Protein AF-A0A182MHW5-F1 (afdb_monomer_lite)

Sequence (112 aa):
MYRLALVVALFALAYHFGECTKHYSESHFCDTNYCPPGKANVGCRCKFNESYGTGCKGKSPKLHKFTKKDSQFILHLHNHLRHLFACGFINSFFPAVRMVQLVRYFSRIAER

Foldseek 3Di:
DVVVVVVVVVVVVCVVPPPPPVPDPLCNQQPPVVDDPPDGRPSRVPPPPDDDDPVCVVPPDDDDDDDPVNFVVVLVVVQVVLVCLQPVVDPPHDHDPDGDRDPGRDVVVVVD

Structure (mmCIF, N/CA/C/O backbone):
data_AF-A0A182MHW5-F1
#
_entry.id   AF-A0A182MHW5-F1
#
loop_
_atom_site.group_PDB
_atom_site.id
_atom_site.type_symbol
_atom_site.label_atom_id
_atom_site.label_alt_id
_atom_site.label_comp_id
_atom_site.label_asym_id
_atom_site.label_entity_id
_atom_site.label_seq_id
_atom_site.pdbx_PDB_ins_code
_atom_site.Cartn_x
_atom_site.Cartn_y
_atom_site.Cartn_z
_atom_site.occupancy
_atom_site.B_iso_or_equiv
_atom_site.auth_seq_id
_atom_site.auth_comp_id
_atom_site.auth_asym_id
_atom_site.auth_atom_id
_atom_site.pdbx_PDB_model_num
ATOM 1 N N . MET A 1 1 ? -8.925 50.342 18.475 1.00 60.66 1 MET A N 1
ATOM 2 C CA . MET A 1 1 ? -8.118 49.723 17.394 1.00 60.66 1 MET A CA 1
ATOM 3 C C . MET A 1 1 ? -7.674 48.291 17.718 1.00 60.66 1 MET A C 1
ATOM 5 O O . MET A 1 1 ? -7.724 47.454 16.832 1.00 60.66 1 MET A O 1
ATOM 9 N N . TYR A 1 2 ? -7.349 47.959 18.976 1.00 57.69 2 TYR A N 1
ATOM 10 C CA . TYR A 1 2 ? -6.931 46.603 19.387 1.00 57.69 2 TYR A CA 1
ATOM 11 C C . TYR A 1 2 ? -8.010 45.510 19.228 1.00 57.69 2 TYR A C 1
ATOM 13 O O . TYR A 1 2 ? -7.711 44.382 18.857 1.00 57.69 2 TYR A O 1
ATOM 21 N N . ARG A 1 3 ? -9.288 45.853 19.458 1.00 61.41 3 ARG A N 1
ATOM 22 C CA . ARG A 1 3 ? -10.411 44.898 19.379 1.00 61.41 3 ARG A CA 1
ATOM 23 C C . ARG A 1 3 ? -10.681 44.382 17.961 1.00 61.41 3 ARG A C 1
ATOM 25 O O . ARG A 1 3 ? -11.027 43.222 17.807 1.00 61.41 3 ARG A O 1
ATOM 32 N N . LEU A 1 4 ? -10.483 45.217 16.939 1.00 61.88 4 LEU A N 1
ATOM 33 C CA . LEU A 1 4 ? -10.626 44.810 15.536 1.00 61.88 4 LEU A CA 1
ATOM 34 C C . LEU A 1 4 ? -9.478 43.894 15.099 1.00 61.88 4 LEU A C 1
ATOM 36 O O . LEU A 1 4 ? -9.725 42.874 14.468 1.00 61.88 4 LEU A O 1
ATOM 40 N N . ALA A 1 5 ? -8.242 44.207 15.500 1.00 68.88 5 ALA A N 1
ATOM 41 C CA . ALA A 1 5 ? -7.078 43.377 15.194 1.00 68.88 5 ALA A CA 1
ATOM 42 C C . ALA A 1 5 ? -7.189 41.966 15.802 1.00 68.88 5 ALA A C 1
ATOM 44 O O . ALA A 1 5 ? -6.840 40.983 15.155 1.00 68.88 5 ALA A O 1
ATOM 45 N N . LEU A 1 6 ? -7.738 41.861 17.017 1.00 69.00 6 LEU A N 1
ATOM 46 C CA . LEU A 1 6 ? -7.917 40.588 17.721 1.00 69.00 6 LEU A CA 1
ATOM 47 C C . LEU A 1 6 ? -8.980 39.704 17.049 1.00 69.00 6 LEU A C 1
ATOM 49 O O . LEU A 1 6 ? -8.792 38.499 16.914 1.00 69.00 6 LEU A O 1
ATOM 53 N N . VAL A 1 7 ? -10.060 40.310 16.552 1.00 72.94 7 VAL A N 1
ATOM 54 C CA . VAL A 1 7 ? -11.111 39.606 15.803 1.00 72.94 7 VAL A CA 1
ATOM 55 C C . VAL A 1 7 ? -10.574 39.092 14.465 1.00 72.94 7 VAL A C 1
ATOM 57 O O . VAL A 1 7 ? -10.757 37.921 14.145 1.00 72.94 7 VAL A O 1
ATOM 60 N N . VAL A 1 8 ? -9.842 39.922 13.717 1.00 74.75 8 VAL A N 1
ATOM 61 C CA . VAL A 1 8 ? -9.227 39.521 12.438 1.00 74.75 8 VAL A CA 1
ATOM 62 C C . VAL A 1 8 ? -8.205 38.396 12.636 1.00 74.75 8 VAL A C 1
ATOM 64 O O . VAL A 1 8 ? -8.184 37.450 11.850 1.00 74.75 8 VAL A O 1
ATOM 67 N N . ALA A 1 9 ? -7.414 38.443 13.712 1.00 73.00 9 ALA A N 1
ATOM 68 C CA . ALA A 1 9 ? -6.461 37.386 14.047 1.00 73.00 9 ALA A CA 1
ATOM 69 C C . ALA A 1 9 ? -7.150 36.052 14.385 1.00 73.00 9 ALA A C 1
ATOM 71 O O . ALA A 1 9 ? -6.685 35.003 13.946 1.00 73.00 9 ALA A O 1
ATOM 72 N N . LEU A 1 10 ? -8.276 36.079 15.109 1.00 68.88 10 LEU A N 1
ATOM 73 C CA . LEU A 1 10 ? -9.058 34.877 15.427 1.00 68.88 10 LEU A CA 1
ATOM 74 C C . LEU A 1 10 ? -9.714 34.263 14.184 1.00 68.88 10 LEU A C 1
ATOM 76 O O . LEU A 1 10 ? -9.688 33.043 14.023 1.00 68.88 10 LEU A O 1
ATOM 80 N N . PHE A 1 11 ? 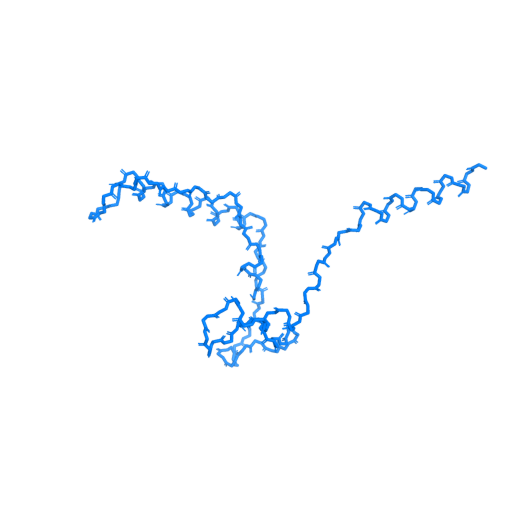-10.248 35.091 13.280 1.00 65.50 11 PHE A N 1
ATOM 81 C CA . PHE A 1 11 ? -10.772 34.611 12.000 1.00 65.50 11 PHE A CA 1
ATOM 82 C C . PHE A 1 11 ? -9.660 34.013 11.131 1.00 65.50 11 PHE A C 1
ATOM 84 O O . PHE A 1 11 ? -9.829 32.913 10.615 1.00 65.50 11 PHE A O 1
ATOM 91 N N . ALA A 1 12 ? -8.499 34.666 11.026 1.00 66.31 12 AL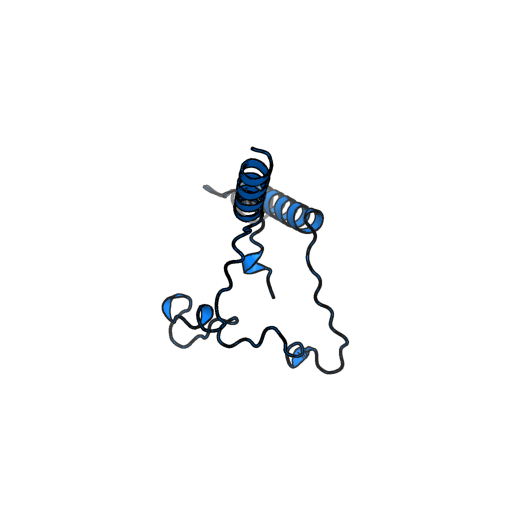A A N 1
ATOM 92 C CA . ALA A 1 12 ? -7.356 34.124 10.290 1.00 66.31 12 ALA A CA 1
ATOM 93 C C . ALA A 1 12 ? -6.876 32.784 10.878 1.00 66.31 12 ALA A C 1
ATOM 95 O O . ALA A 1 12 ? -6.620 31.843 10.128 1.00 66.31 12 ALA A O 1
ATOM 96 N N . LEU A 1 13 ? -6.831 32.653 12.209 1.00 61.47 13 LEU A N 1
ATOM 97 C CA . LEU A 1 13 ? -6.515 31.385 12.871 1.00 61.47 13 LEU A CA 1
ATOM 98 C C . LEU A 1 13 ? -7.539 30.294 12.520 1.00 61.47 13 LEU A C 1
ATOM 100 O O . LEU A 1 13 ? -7.151 29.190 12.155 1.00 61.47 13 LEU A O 1
ATOM 104 N N . ALA A 1 14 ? -8.838 30.596 12.557 1.00 61.41 14 ALA A N 1
ATOM 105 C CA . ALA A 1 14 ? -9.879 29.632 12.198 1.00 61.41 14 ALA A CA 1
ATOM 106 C C . ALA A 1 14 ? -9.802 29.187 10.723 1.00 61.41 14 ALA A C 1
ATOM 108 O O . ALA A 1 14 ? -10.032 28.016 10.429 1.00 61.41 14 ALA A O 1
ATOM 109 N N . TYR A 1 15 ? -9.421 30.084 9.806 1.00 59.88 15 TYR A N 1
ATOM 110 C CA . TYR A 1 15 ? -9.194 29.743 8.395 1.00 59.88 15 TYR A CA 1
ATOM 111 C C . TYR A 1 15 ? -7.923 28.905 8.176 1.00 59.88 15 TYR A C 1
ATOM 113 O O . TYR A 1 15 ? -7.913 28.042 7.301 1.00 59.88 15 TYR A O 1
ATOM 121 N N . HIS A 1 16 ? -6.864 29.117 8.964 1.00 52.78 16 HIS A N 1
ATOM 122 C CA . HIS A 1 16 ? -5.618 28.348 8.851 1.00 52.78 16 HIS A CA 1
ATOM 123 C C . HIS A 1 16 ? -5.674 26.976 9.541 1.00 52.78 16 HIS A C 1
ATOM 125 O O . HIS A 1 16 ? -5.021 26.043 9.076 1.00 52.78 16 HIS A O 1
ATOM 131 N N . PHE A 1 17 ? -6.458 26.839 10.615 1.00 54.72 17 PHE A N 1
ATOM 132 C CA . PHE A 1 17 ? -6.648 25.582 11.354 1.00 54.72 17 PHE A CA 1
ATOM 133 C C . PHE A 1 17 ? -7.934 24.833 10.981 1.00 54.72 17 PHE A C 1
ATOM 135 O O . PHE A 1 17 ? -8.218 23.778 11.548 1.00 54.72 17 PHE A O 1
ATOM 142 N N . GLY A 1 18 ? -8.690 25.333 10.000 1.00 45.38 18 GLY A N 1
ATOM 143 C CA . GLY A 1 18 ? -9.774 24.614 9.338 1.00 45.38 18 GLY A CA 1
ATOM 144 C C . GLY A 1 18 ? -9.230 23.494 8.455 1.00 45.38 18 GLY A C 1
ATOM 145 O O . GLY A 1 18 ? -9.419 23.499 7.241 1.00 45.38 18 GLY A O 1
ATOM 146 N N . GLU A 1 19 ? -8.520 22.537 9.051 1.00 45.19 19 GLU A N 1
ATOM 147 C CA . GLU A 1 19 ? -8.213 21.273 8.407 1.00 45.19 19 GLU A CA 1
ATOM 148 C C . GLU A 1 19 ? -9.563 20.627 8.077 1.00 45.19 19 GLU A C 1
ATOM 150 O O . GLU A 1 19 ? -10.286 20.165 8.958 1.00 45.19 19 GLU A O 1
ATOM 155 N N . CYS A 1 20 ? -9.964 20.695 6.804 1.00 41.72 20 CYS A N 1
ATOM 156 C CA . CYS A 1 20 ? -11.162 20.038 6.310 1.00 41.72 20 CYS A CA 1
ATOM 157 C C . CYS A 1 20 ? -10.978 18.527 6.472 1.00 41.72 20 CYS A C 1
ATOM 159 O O . CYS A 1 20 ? -10.568 17.834 5.534 1.00 41.72 20 CYS A O 1
ATOM 161 N N . THR A 1 21 ? -11.294 17.991 7.649 1.00 44.97 21 THR A N 1
ATOM 162 C CA . THR A 1 21 ? -11.591 16.576 7.795 1.00 44.97 21 THR A CA 1
ATOM 163 C C . THR A 1 21 ? -12.816 16.328 6.927 1.00 44.97 21 THR A C 1
ATOM 165 O O . THR A 1 21 ? -13.948 16.670 7.264 1.00 44.97 21 THR A O 1
ATOM 168 N N . LYS A 1 22 ? -12.591 15.802 5.721 1.00 48.34 22 LYS A N 1
ATOM 169 C CA . LYS A 1 22 ? -13.681 15.297 4.892 1.00 48.34 22 LYS A CA 1
ATOM 170 C C . LYS A 1 22 ? -14.281 14.111 5.643 1.00 48.34 22 LYS A C 1
ATOM 172 O O . LYS A 1 22 ? -13.820 12.984 5.490 1.00 48.34 22 LYS A O 1
ATOM 177 N N . HIS A 1 23 ? -15.263 14.383 6.495 1.00 50.94 23 HIS A N 1
ATOM 178 C CA . HIS A 1 23 ? -16.097 13.373 7.123 1.00 50.94 23 HIS A CA 1
ATOM 179 C C . HIS A 1 23 ? -16.989 12.784 6.032 1.00 50.94 23 HIS A C 1
ATOM 181 O O . HIS A 1 23 ? -18.051 13.312 5.715 1.00 50.94 23 HIS A O 1
ATOM 187 N N . TYR A 1 24 ? -16.514 11.716 5.400 1.00 57.84 24 TYR A N 1
ATOM 188 C CA . TYR A 1 24 ? -17.354 10.907 4.530 1.00 57.84 24 TYR A CA 1
ATOM 189 C C . TYR A 1 24 ? -18.320 10.121 5.418 1.00 57.84 24 TYR A C 1
ATOM 191 O O . TYR A 1 24 ? -17.898 9.476 6.377 1.00 57.84 24 TYR A O 1
ATOM 199 N N . SER A 1 25 ? -19.617 10.194 5.126 1.00 65.75 25 SER A N 1
ATOM 200 C CA . SER A 1 25 ? -20.610 9.372 5.816 1.00 65.75 25 SER A CA 1
ATOM 201 C C . SER A 1 25 ? -20.375 7.888 5.508 1.00 65.75 25 SER A C 1
ATOM 203 O O . SER A 1 25 ? -19.909 7.538 4.424 1.00 65.75 25 SER A O 1
ATOM 205 N N . GLU A 1 26 ? -20.766 6.990 6.417 1.00 67.06 26 GLU A N 1
ATOM 206 C CA . GLU A 1 26 ? -20.745 5.529 6.192 1.00 67.06 26 GLU A CA 1
ATOM 207 C C . GLU A 1 26 ? -21.500 5.104 4.916 1.00 67.06 26 GLU A C 1
ATOM 209 O O . GLU A 1 26 ? -21.233 4.050 4.337 1.00 67.06 26 GLU A O 1
ATOM 214 N N . SER A 1 27 ? -22.441 5.938 4.461 1.00 76.94 27 SER A N 1
ATOM 215 C CA . SER A 1 27 ? -23.198 5.756 3.224 1.00 76.94 27 SER A CA 1
ATOM 216 C C . SER A 1 27 ? -22.434 6.144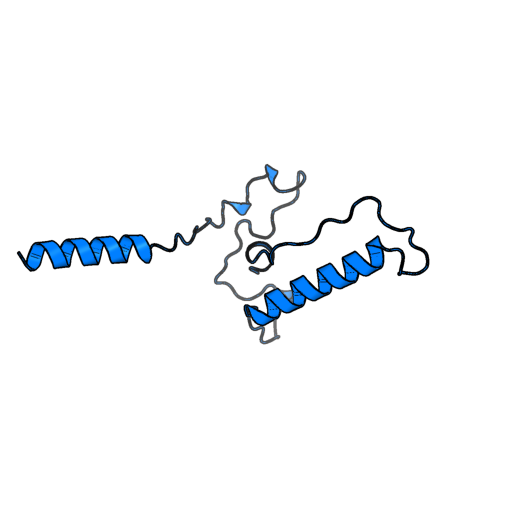 1.957 1.00 76.94 27 SER A C 1
ATOM 218 O O . SER A 1 27 ? -22.787 5.656 0.889 1.00 76.94 27 SER A O 1
ATOM 220 N N . HIS A 1 28 ? -21.376 6.957 2.044 1.00 81.06 28 HIS A N 1
ATOM 221 C CA . HIS A 1 28 ? -20.581 7.362 0.879 1.00 81.06 28 HIS A CA 1
ATOM 222 C C . HIS A 1 28 ? -19.947 6.152 0.183 1.00 81.06 28 HIS A C 1
ATOM 224 O O . HIS A 1 28 ? -19.893 6.076 -1.039 1.00 81.06 28 HIS A O 1
ATOM 230 N N . PHE A 1 29 ? -19.498 5.164 0.956 1.00 81.50 29 PHE A N 1
ATOM 231 C CA . PHE A 1 29 ? -18.943 3.930 0.404 1.00 81.50 29 PHE A CA 1
ATOM 232 C C . PHE A 1 29 ? -20.012 3.003 -0.190 1.00 81.50 29 PHE A C 1
ATOM 234 O O . PHE A 1 29 ? -19.661 2.056 -0.881 1.00 81.50 29 PHE A O 1
ATOM 241 N N . CYS A 1 30 ? -21.302 3.247 0.049 1.00 84.44 30 CYS A N 1
ATOM 242 C CA . CYS A 1 30 ? -22.382 2.407 -0.468 1.00 84.44 30 CYS A CA 1
ATOM 243 C C . CYS A 1 30 ? -22.754 2.689 -1.927 1.00 84.44 30 CYS A C 1
ATOM 245 O O . CYS A 1 30 ? -23.632 2.007 -2.453 1.00 84.44 30 CYS A O 1
ATOM 247 N N . ASP A 1 31 ? -22.118 3.669 -2.574 1.00 83.31 31 ASP A N 1
ATOM 248 C CA . ASP A 1 31 ? -22.312 3.911 -4.001 1.00 83.31 31 ASP A CA 1
ATOM 249 C C . ASP A 1 31 ? -21.902 2.669 -4.810 1.00 83.31 31 ASP A C 1
ATOM 251 O O . ASP A 1 31 ? -20.786 2.145 -4.699 1.00 83.31 31 ASP A O 1
ATOM 255 N N . THR A 1 32 ? -22.836 2.190 -5.628 1.00 71.81 32 THR A N 1
ATOM 256 C CA . THR A 1 32 ? -22.708 0.976 -6.435 1.00 71.81 32 THR A CA 1
ATOM 257 C C . THR A 1 32 ? -21.700 1.105 -7.571 1.00 71.81 32 THR A C 1
ATOM 259 O O . THR A 1 32 ? -21.327 0.093 -8.151 1.00 71.81 32 THR A O 1
ATOM 262 N N . ASN A 1 33 ? -21.231 2.313 -7.889 1.00 83.25 33 ASN A N 1
ATOM 263 C CA . ASN A 1 33 ? -20.273 2.541 -8.972 1.00 83.25 33 ASN A CA 1
ATOM 264 C C . ASN A 1 33 ? -18.813 2.268 -8.566 1.00 83.25 33 ASN A C 1
ATOM 266 O O . ASN A 1 33 ? -17.944 2.171 -9.432 1.00 83.25 33 ASN A O 1
ATOM 270 N N . TYR A 1 34 ? -18.513 2.126 -7.269 1.00 82.44 34 TYR A N 1
ATOM 271 C CA . TYR A 1 34 ? -17.152 1.821 -6.802 1.00 82.44 34 TYR A CA 1
ATOM 272 C C . TYR A 1 34 ? -16.771 0.342 -6.925 1.00 82.44 34 TYR A C 1
ATOM 274 O O . TYR A 1 34 ? -15.587 0.008 -6.856 1.00 82.44 34 TYR A O 1
ATOM 282 N N . CYS A 1 35 ? -17.748 -0.558 -7.029 1.00 86.38 35 CYS A N 1
ATOM 283 C CA . CYS A 1 35 ? -17.536 -2.003 -7.027 1.00 86.38 35 CYS A CA 1
ATOM 284 C C . CYS A 1 35 ? -18.313 -2.661 -8.175 1.00 86.38 35 CYS A C 1
ATOM 286 O O . CYS A 1 35 ? -19.348 -2.142 -8.583 1.00 86.38 35 CYS A O 1
ATOM 288 N N . PRO A 1 36 ? -17.856 -3.815 -8.697 1.00 88.06 36 PRO A N 1
ATOM 289 C CA . PRO A 1 36 ? -18.650 -4.591 -9.643 1.00 88.06 36 PRO A CA 1
ATOM 290 C C . PRO A 1 36 ? -20.054 -4.904 -9.093 1.00 88.06 36 PRO A C 1
ATOM 292 O O . PRO A 1 36 ? -20.199 -5.049 -7.871 1.00 88.06 36 PRO A O 1
ATOM 295 N N . PRO A 1 37 ? -21.068 -5.081 -9.963 1.00 84.19 37 PRO A N 1
ATOM 296 C CA . PRO A 1 37 ? -22.428 -5.395 -9.535 1.00 84.19 37 PRO A CA 1
ATOM 297 C C . PRO A 1 37 ? -22.478 -6.575 -8.555 1.00 84.19 37 PRO A C 1
ATOM 299 O O . PRO A 1 37 ? -21.791 -7.581 -8.733 1.00 84.19 37 PRO A O 1
ATOM 302 N N . GLY A 1 38 ? -23.286 -6.442 -7.500 1.00 82.56 38 GLY A N 1
ATOM 303 C CA . GLY A 1 38 ? -23.450 -7.470 -6.467 1.00 82.56 38 GLY A CA 1
ATOM 304 C C . GLY A 1 38 ? -22.357 -7.507 -5.390 1.00 82.56 38 GLY A C 1
ATOM 305 O O . GLY A 1 38 ? -22.447 -8.330 -4.480 1.00 82.56 38 GLY A O 1
ATOM 306 N N . LYS A 1 39 ? -21.346 -6.625 -5.436 1.00 85.50 39 LYS A N 1
ATOM 307 C CA . LYS A 1 39 ? -20.330 -6.507 -4.376 1.00 85.50 39 LYS A CA 1
ATOM 308 C C . LYS A 1 39 ? -20.499 -5.218 -3.576 1.00 85.50 39 LYS A C 1
ATOM 310 O O . LYS A 1 39 ? -20.526 -4.130 -4.139 1.00 85.50 39 LYS A O 1
ATOM 315 N N . ALA A 1 40 ? -20.557 -5.345 -2.252 1.00 84.75 40 ALA A N 1
ATOM 316 C CA . ALA A 1 40 ? -20.572 -4.200 -1.350 1.00 84.75 40 ALA A CA 1
ATOM 317 C C . ALA A 1 40 ? -19.151 -3.668 -1.125 1.00 84.75 40 ALA A C 1
ATOM 319 O O . ALA A 1 40 ? -18.221 -4.444 -0.881 1.00 84.75 40 ALA A O 1
ATOM 320 N N . ASN A 1 41 ? -18.986 -2.342 -1.149 1.00 86.31 41 ASN A N 1
ATOM 321 C CA . ASN A 1 41 ? -17.756 -1.736 -0.662 1.00 86.31 41 ASN A CA 1
ATOM 322 C C . ASN A 1 41 ? -17.616 -2.051 0.824 1.00 86.31 41 ASN A C 1
ATOM 324 O O . ASN A 1 41 ? -18.554 -1.925 1.607 1.00 86.31 41 ASN A O 1
ATOM 328 N N . VAL A 1 42 ? -16.416 -2.415 1.226 1.00 83.69 42 VAL A N 1
ATOM 329 C CA . VAL A 1 42 ? -16.158 -2.876 2.578 1.00 83.69 42 VAL A CA 1
ATOM 330 C C . VAL A 1 42 ? -16.293 -1.762 3.635 1.00 83.69 42 VAL A C 1
ATOM 332 O O . VAL A 1 42 ? -16.428 -2.060 4.820 1.00 83.69 42 VAL A O 1
ATOM 335 N N . GLY A 1 43 ? -16.252 -0.484 3.236 1.00 81.06 43 GLY A N 1
ATOM 336 C CA . GLY A 1 43 ? -16.558 0.667 4.094 1.00 81.06 43 GLY A CA 1
ATOM 337 C C . GLY A 1 43 ? -18.043 1.050 4.145 1.00 81.06 43 GLY A C 1
ATOM 338 O O . GLY A 1 43 ? -18.411 1.903 4.948 1.00 81.06 43 GLY A O 1
ATOM 339 N N . CYS A 1 44 ? -18.904 0.454 3.310 1.00 85.06 44 CYS A N 1
ATOM 340 C CA . CYS A 1 44 ? -20.340 0.746 3.299 1.00 85.06 44 CYS A CA 1
ATOM 341 C C . CYS A 1 44 ? -20.997 0.247 4.590 1.00 85.06 44 CYS A C 1
ATOM 343 O O . CYS A 1 44 ? -20.898 -0.939 4.906 1.00 85.06 44 CYS A O 1
ATOM 345 N N . ARG A 1 45 ? -21.687 1.140 5.319 1.00 81.19 45 ARG A N 1
ATOM 346 C CA . ARG A 1 45 ? -22.353 0.832 6.610 1.00 81.19 45 ARG A CA 1
ATOM 347 C C . ARG A 1 45 ? -21.415 0.204 7.650 1.00 81.19 45 ARG A C 1
ATOM 349 O O . ARG A 1 45 ? -21.859 -0.527 8.536 1.00 81.19 45 ARG A O 1
ATOM 356 N N . CYS A 1 46 ? -20.113 0.437 7.516 1.00 75.88 46 CYS A N 1
ATOM 357 C CA . CYS A 1 46 ? -19.142 -0.044 8.479 1.00 75.88 46 CYS A CA 1
ATOM 358 C C . CYS A 1 46 ? -19.244 0.833 9.723 1.00 75.88 46 CYS A C 1
ATOM 360 O O . CYS A 1 46 ? -18.943 2.020 9.649 1.00 75.88 46 CYS A O 1
ATOM 362 N N . LYS A 1 47 ? -19.639 0.259 10.862 1.00 71.88 47 LYS A N 1
ATOM 363 C CA . LYS A 1 47 ? -19.690 1.006 12.117 1.00 71.88 47 LYS A CA 1
ATOM 364 C C . LYS A 1 47 ? -18.273 1.186 12.642 1.00 71.88 47 LYS A C 1
ATOM 366 O O . LYS A 1 47 ? -17.723 0.304 13.300 1.00 71.88 47 LYS A O 1
ATOM 371 N N . PHE A 1 48 ? -17.672 2.334 12.344 1.00 64.38 48 PHE A N 1
ATOM 372 C CA . PHE A 1 48 ? -16.266 2.632 12.653 1.00 64.38 48 PHE A CA 1
ATOM 373 C C . PHE A 1 48 ? -15.928 2.630 14.158 1.00 64.38 48 PHE A C 1
ATOM 375 O O . PHE A 1 48 ? -14.756 2.646 14.523 1.00 64.38 48 PHE A O 1
ATOM 382 N N . ASN A 1 49 ? -16.947 2.573 15.021 1.00 63.84 49 ASN A N 1
ATOM 383 C CA . ASN A 1 49 ? -16.822 2.568 16.478 1.00 63.84 49 ASN A CA 1
ATOM 384 C C . ASN A 1 49 ? -17.083 1.185 17.118 1.00 63.84 49 ASN A C 1
ATOM 386 O O . ASN A 1 49 ? -17.101 1.086 18.344 1.00 63.84 49 ASN A O 1
ATOM 390 N N . GLU A 1 50 ? -17.337 0.131 16.334 1.00 66.81 50 GLU A N 1
ATOM 391 C CA . GLU A 1 50 ? -17.625 -1.214 16.858 1.00 66.81 50 GLU A CA 1
ATOM 392 C C . GLU A 1 50 ? -16.371 -2.071 17.088 1.00 66.81 50 GLU A C 1
ATOM 394 O O . GLU A 1 50 ? -15.266 -1.757 16.642 1.00 66.81 50 GLU A O 1
ATOM 399 N N . SER A 1 51 ? -16.550 -3.186 17.809 1.00 63.03 51 SER A N 1
ATOM 400 C CA . SER A 1 51 ? -15.508 -4.197 17.986 1.00 63.03 51 SER A CA 1
ATOM 401 C C . SER A 1 51 ? -15.013 -4.698 16.631 1.00 63.03 51 SER A C 1
ATOM 403 O O . SER A 1 51 ? -15.818 -4.963 15.738 1.00 63.03 51 SER A O 1
ATOM 405 N N . TYR A 1 52 ? -13.702 -4.906 16.517 1.00 74.12 52 TYR A N 1
ATOM 406 C CA . TYR A 1 52 ? -13.076 -5.553 15.366 1.00 74.12 52 TYR A CA 1
ATOM 407 C C . TYR A 1 52 ? -13.851 -6.806 14.944 1.00 74.12 52 TYR A C 1
ATOM 409 O O . TYR A 1 52 ? -14.400 -7.517 15.789 1.00 74.12 52 TYR A O 1
ATOM 417 N N . GLY A 1 53 ? -13.884 -7.061 13.632 1.00 77.44 53 GLY A N 1
ATOM 418 C CA . GLY A 1 53 ? -14.710 -8.108 13.033 1.00 77.44 53 GLY A CA 1
ATOM 419 C C . GLY A 1 53 ? -14.537 -9.486 13.680 1.00 77.44 53 GLY A C 1
ATOM 420 O O . GLY A 1 53 ? -13.574 -9.755 14.395 1.00 77.44 53 GLY A O 1
ATOM 421 N N . THR A 1 54 ? -15.459 -10.402 13.392 1.00 82.06 54 THR A N 1
ATOM 422 C CA . THR A 1 54 ? -15.563 -11.722 14.048 1.00 82.06 54 THR A CA 1
ATOM 423 C C . THR A 1 54 ? -14.254 -12.524 14.099 1.00 82.06 54 THR A C 1
ATOM 425 O O . THR A 1 54 ? -14.029 -13.249 15.066 1.00 82.06 54 THR A O 1
ATOM 428 N N . GLY A 1 55 ? -13.350 -12.353 13.126 1.00 83.06 55 GLY A N 1
ATOM 429 C CA . GLY A 1 55 ? -12.015 -12.975 13.118 1.00 83.06 55 GLY A CA 1
ATOM 430 C C . GLY A 1 55 ? -11.070 -12.536 14.252 1.00 83.06 55 GLY A C 1
ATOM 431 O O . GLY A 1 55 ? -10.067 -13.207 14.525 1.00 83.06 55 GLY A O 1
ATOM 432 N N . CYS A 1 56 ? -11.391 -11.437 14.933 1.00 85.00 56 CYS A N 1
ATOM 433 C CA . CYS A 1 56 ? -10.678 -10.914 16.095 1.00 85.00 56 CYS A CA 1
ATOM 434 C C . CYS A 1 56 ? -11.324 -11.320 17.431 1.00 85.00 56 CYS A C 1
ATOM 436 O O . CYS A 1 56 ? -10.821 -10.927 18.481 1.00 85.00 56 CYS A O 1
ATOM 438 N N . LYS A 1 57 ? -12.409 -12.108 17.430 1.00 86.19 57 LYS A N 1
ATOM 439 C CA . LYS A 1 57 ? -13.073 -12.556 18.665 1.00 86.19 57 LYS A CA 1
ATOM 440 C C . LYS A 1 57 ? -12.101 -13.340 19.555 1.00 86.19 57 LYS A C 1
ATOM 442 O O . LYS A 1 57 ? -11.404 -14.233 19.083 1.00 86.19 57 LYS A O 1
ATOM 447 N N . GLY A 1 58 ? -12.054 -12.994 20.843 1.00 86.88 58 GLY A N 1
ATOM 448 C CA . GLY A 1 58 ? -11.141 -13.613 21.816 1.00 86.88 58 GLY A CA 1
ATOM 449 C C . GLY A 1 58 ? -9.668 -13.233 21.632 1.00 86.88 58 GLY A C 1
ATOM 450 O O . GLY A 1 58 ? -8.819 -13.688 22.390 1.00 86.88 58 GLY A O 1
ATOM 451 N N . LYS A 1 59 ? -9.359 -12.389 20.644 1.00 82.06 59 LYS A N 1
ATOM 452 C CA . LYS A 1 59 ? -8.063 -11.733 20.496 1.00 82.06 59 LYS A CA 1
ATOM 453 C C . LYS A 1 59 ? -8.225 -10.322 21.066 1.00 82.06 59 LYS A C 1
ATOM 455 O O . LYS A 1 59 ? -9.335 -9.799 21.078 1.00 82.06 59 LYS A O 1
ATOM 460 N N . SER A 1 60 ? -7.147 -9.709 21.545 1.00 86.00 60 SER A N 1
ATOM 461 C CA . SER A 1 60 ? -7.143 -8.323 22.043 1.00 86.00 60 SER A CA 1
ATOM 462 C C . SER A 1 60 ? -6.584 -7.384 20.966 1.00 86.00 60 SER A C 1
ATOM 464 O O . SER A 1 60 ? -5.442 -6.933 21.089 1.00 86.00 60 SER A O 1
ATOM 466 N N . PRO A 1 61 ? -7.316 -7.148 19.858 1.00 85.38 61 PRO A N 1
ATOM 467 C CA . PRO A 1 61 ? -6.830 -6.360 18.734 1.00 85.38 61 PRO A CA 1
ATOM 468 C C . PRO A 1 61 ? -6.589 -4.905 19.134 1.00 85.38 61 PRO A C 1
ATOM 470 O O . PRO A 1 61 ? -7.306 -4.324 19.952 1.00 85.38 61 PRO A O 1
ATOM 473 N N . LYS A 1 62 ? -5.581 -4.305 18.505 1.00 83.56 62 LYS A N 1
ATOM 474 C CA . LYS A 1 62 ? -5.271 -2.883 18.619 1.00 83.56 62 LYS A CA 1
ATOM 475 C C . LYS A 1 62 ? -5.086 -2.310 17.225 1.00 83.56 62 LYS A C 1
ATOM 477 O O . LYS A 1 62 ? -4.377 -2.896 16.410 1.00 83.56 62 LYS A O 1
ATOM 482 N N . LEU A 1 63 ? -5.686 -1.152 16.985 1.00 79.62 63 LEU A N 1
ATOM 483 C CA . LEU A 1 63 ? -5.510 -0.414 15.749 1.00 79.62 63 LEU A CA 1
ATOM 484 C C . LEU A 1 63 ? -4.101 0.166 15.750 1.00 79.62 63 LEU A C 1
ATOM 486 O O . LEU A 1 63 ? -3.769 1.028 16.568 1.00 79.62 63 LEU A O 1
ATOM 490 N N . HIS A 1 64 ? -3.269 -0.315 14.836 1.00 83.12 64 HIS A N 1
ATOM 491 C CA . HIS A 1 64 ? -1.943 0.237 14.634 1.00 83.12 64 HIS A CA 1
ATOM 492 C C . HIS A 1 64 ? -2.014 1.348 13.589 1.00 83.12 64 HIS A C 1
ATOM 494 O O . HIS A 1 64 ? -2.184 1.090 12.400 1.00 83.12 64 HIS A O 1
ATOM 500 N N . LYS A 1 65 ? -1.889 2.598 14.036 1.00 85.00 65 LYS A N 1
ATOM 501 C CA . LYS A 1 65 ? -1.790 3.743 13.131 1.00 85.00 65 LYS A CA 1
ATOM 502 C C . LYS A 1 65 ? -0.358 3.858 12.628 1.00 85.00 65 LYS A C 1
ATOM 504 O O . LYS A 1 65 ? 0.548 4.093 13.425 1.00 85.00 65 LYS A O 1
ATOM 509 N N . PHE A 1 66 ? -0.174 3.745 11.316 1.00 86.88 66 PHE A N 1
ATOM 510 C CA . PHE A 1 66 ? 1.129 3.973 10.703 1.00 86.88 66 PHE A CA 1
ATOM 511 C C . PHE A 1 66 ? 1.613 5.395 10.961 1.00 86.88 66 PHE A C 1
ATOM 513 O O . PHE A 1 66 ? 0.899 6.378 10.740 1.00 86.88 66 PHE A O 1
ATOM 520 N N . THR A 1 67 ? 2.864 5.509 11.387 1.00 91.62 67 THR A N 1
ATOM 521 C CA . THR A 1 67 ? 3.539 6.797 11.475 1.00 91.62 67 THR A CA 1
ATOM 522 C C . THR A 1 67 ? 3.921 7.294 10.077 1.00 91.62 67 THR A C 1
ATOM 524 O O . THR A 1 67 ? 3.912 6.561 9.080 1.00 91.62 67 THR A O 1
ATOM 527 N N . LYS A 1 68 ? 4.329 8.567 9.988 1.00 91.12 68 LYS A N 1
ATOM 528 C CA . LYS A 1 68 ? 4.907 9.122 8.754 1.00 91.12 68 LYS A CA 1
ATOM 529 C C . LYS A 1 68 ? 6.139 8.329 8.301 1.00 91.12 68 LYS A C 1
ATOM 531 O O . LYS A 1 68 ? 6.310 8.130 7.101 1.00 91.12 68 LYS A O 1
ATOM 536 N N . LYS A 1 69 ? 6.966 7.867 9.248 1.00 94.31 69 LYS A N 1
ATOM 537 C CA . LYS A 1 69 ? 8.163 7.067 8.956 1.00 94.31 69 LYS A CA 1
ATOM 538 C C . LYS A 1 69 ? 7.784 5.714 8.359 1.00 94.31 69 LYS A C 1
ATOM 540 O O . LYS A 1 69 ? 8.333 5.358 7.323 1.00 94.31 69 LYS A O 1
ATOM 545 N N . ASP A 1 70 ? 6.793 5.030 8.931 1.00 93.38 70 ASP A N 1
ATOM 546 C CA . ASP A 1 70 ? 6.310 3.743 8.404 1.00 93.38 70 ASP A CA 1
ATOM 547 C C . ASP A 1 70 ? 5.769 3.905 6.982 1.00 93.38 70 ASP A C 1
ATOM 549 O O . ASP A 1 70 ? 6.135 3.166 6.072 1.00 93.38 70 ASP A O 1
ATOM 553 N N . SER A 1 71 ? 4.966 4.947 6.761 1.00 93.25 71 SER A N 1
ATOM 554 C CA . SER A 1 71 ? 4.397 5.258 5.446 1.00 93.25 71 SER A CA 1
ATOM 555 C C . SER A 1 71 ? 5.482 5.535 4.394 1.00 93.25 71 SER A C 1
ATOM 557 O O . SER A 1 71 ? 5.380 5.076 3.255 1.00 93.25 71 SER A O 1
ATOM 559 N N . GLN A 1 72 ? 6.534 6.275 4.764 1.00 94.81 72 GLN A N 1
ATOM 560 C CA . GLN A 1 72 ? 7.681 6.549 3.891 1.00 94.81 72 GLN A CA 1
ATOM 561 C C . GLN A 1 72 ? 8.501 5.291 3.612 1.00 94.81 72 GLN A C 1
ATOM 563 O O . GLN A 1 72 ? 8.890 5.065 2.467 1.00 94.81 72 GLN A O 1
ATOM 568 N N . PHE A 1 73 ? 8.729 4.465 4.633 1.00 95.69 73 PHE A N 1
ATOM 569 C CA . PHE A 1 73 ? 9.436 3.200 4.491 1.00 95.69 73 PHE A CA 1
ATOM 570 C C . PHE A 1 73 ? 8.702 2.261 3.529 1.00 95.69 73 PHE A C 1
ATOM 572 O O . PHE A 1 73 ? 9.302 1.767 2.575 1.00 95.69 73 PHE A O 1
ATOM 579 N N . ILE A 1 74 ? 7.389 2.090 3.712 1.00 94.56 74 ILE A N 1
ATOM 580 C CA . ILE A 1 74 ? 6.550 1.273 2.828 1.00 94.56 74 ILE A CA 1
ATOM 581 C C . ILE A 1 74 ? 6.617 1.801 1.391 1.00 94.56 74 ILE A C 1
ATOM 583 O O . ILE A 1 74 ? 6.808 1.016 0.461 1.00 94.56 74 ILE A O 1
ATOM 587 N N . LEU A 1 75 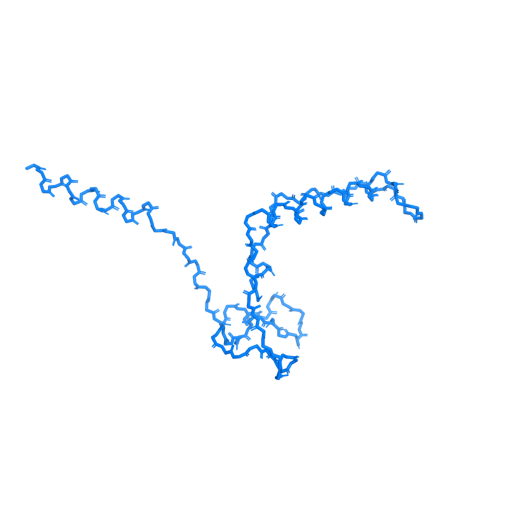? 6.492 3.118 1.197 1.00 95.75 75 LEU A N 1
ATOM 588 C CA . LEU A 1 75 ? 6.561 3.739 -0.127 1.00 95.75 75 LEU A CA 1
ATOM 589 C C . LEU A 1 75 ? 7.916 3.501 -0.807 1.00 95.75 75 LEU A C 1
ATOM 591 O O . LEU A 1 75 ? 7.965 3.145 -1.986 1.00 95.75 75 LEU A O 1
ATOM 595 N N . HIS A 1 76 ? 9.007 3.685 -0.064 1.00 96.94 76 HIS A N 1
ATOM 596 C CA . HIS A 1 76 ? 10.363 3.464 -0.553 1.00 96.94 76 HIS A CA 1
ATOM 597 C C . HIS A 1 76 ? 10.576 2.001 -0.947 1.00 96.94 76 HIS A C 1
ATOM 599 O O . HIS A 1 76 ? 11.020 1.729 -2.061 1.00 96.94 76 HIS A O 1
ATOM 605 N N . LEU A 1 77 ? 10.192 1.065 -0.075 1.00 97.62 77 LEU A N 1
ATOM 606 C CA . LEU A 1 77 ? 10.310 -0.367 -0.335 1.00 97.62 77 LEU A CA 1
ATOM 607 C C . LEU A 1 77 ? 9.547 -0.773 -1.602 1.00 97.62 77 LEU A C 1
ATOM 609 O O . LEU A 1 77 ? 10.104 -1.446 -2.465 1.00 97.62 77 LEU A O 1
ATOM 613 N N . HIS A 1 78 ? 8.304 -0.310 -1.764 1.00 97.06 78 HIS A N 1
ATOM 614 C CA . HIS A 1 78 ? 7.521 -0.608 -2.965 1.00 97.06 78 HIS A CA 1
ATOM 615 C C . HIS A 1 78 ? 8.178 -0.060 -4.231 1.00 97.06 78 HIS A C 1
ATOM 617 O O . HIS A 1 78 ? 8.258 -0.767 -5.231 1.00 97.06 78 HIS A O 1
ATOM 623 N N . ASN A 1 79 ? 8.661 1.183 -4.207 1.00 97.81 79 ASN A N 1
ATOM 624 C CA . ASN A 1 79 ? 9.326 1.772 -5.367 1.00 97.81 79 ASN A CA 1
ATOM 625 C C . ASN A 1 79 ? 10.645 1.071 -5.701 1.00 97.81 79 ASN A C 1
ATOM 627 O O . ASN A 1 79 ? 10.927 0.866 -6.878 1.00 97.81 79 ASN A O 1
ATOM 631 N N . HIS A 1 80 ? 11.408 0.649 -4.693 1.00 97.38 80 HIS A N 1
ATOM 632 C CA . HIS A 1 80 ? 12.622 -0.133 -4.892 1.00 97.38 80 HIS A CA 1
ATOM 633 C C . HIS A 1 80 ? 12.318 -1.474 -5.577 1.00 97.38 80 HIS A C 1
ATOM 635 O O . HIS A 1 80 ? 12.896 -1.778 -6.617 1.00 97.38 80 HIS A O 1
ATOM 641 N N . LEU A 1 81 ? 11.342 -2.234 -5.071 1.00 96.94 81 LEU A N 1
ATOM 642 C CA . LEU A 1 81 ? 10.947 -3.514 -5.670 1.00 96.94 81 LEU A CA 1
ATOM 643 C C . LEU A 1 81 ? 10.381 -3.342 -7.088 1.00 96.94 81 LEU A C 1
ATOM 645 O O . LEU A 1 81 ? 10.714 -4.108 -7.992 1.00 96.94 81 LEU A O 1
ATOM 649 N N . ARG A 1 82 ? 9.564 -2.305 -7.312 1.00 96.81 82 ARG A N 1
ATOM 650 C CA . ARG A 1 82 ? 9.048 -1.955 -8.646 1.00 96.81 82 ARG A CA 1
ATOM 651 C C . ARG A 1 82 ? 10.169 -1.598 -9.613 1.00 96.81 82 ARG A C 1
ATOM 653 O O . ARG A 1 82 ? 10.075 -1.963 -10.778 1.00 96.81 82 ARG A O 1
ATOM 660 N N . HIS A 1 83 ? 11.205 -0.905 -9.146 1.00 96.94 83 HIS A N 1
ATOM 661 C CA . HIS A 1 83 ? 12.381 -0.579 -9.945 1.00 96.94 83 HIS A CA 1
ATOM 662 C C . HIS A 1 83 ? 13.165 -1.840 -10.330 1.00 96.94 83 HIS A C 1
ATOM 664 O O . HIS A 1 83 ? 13.444 -2.028 -11.511 1.00 96.94 83 HIS A O 1
ATOM 670 N N . LEU A 1 84 ? 13.429 -2.743 -9.376 1.00 96.56 84 LEU A N 1
ATOM 671 C CA . LEU A 1 84 ? 14.088 -4.024 -9.664 1.00 96.56 84 LEU A CA 1
ATOM 672 C C . LEU A 1 84 ? 13.321 -4.837 -10.715 1.00 96.56 84 LEU A C 1
ATOM 674 O O . LEU A 1 84 ? 13.913 -5.334 -11.672 1.00 96.56 84 LEU A O 1
ATOM 678 N N . PHE A 1 85 ? 11.996 -4.921 -10.569 1.00 96.12 85 PHE A N 1
ATOM 679 C CA . PHE A 1 85 ? 11.132 -5.571 -11.553 1.00 96.12 85 PHE A CA 1
ATOM 680 C C . PHE A 1 85 ? 11.208 -4.866 -12.915 1.00 96.12 85 PHE A C 1
ATOM 682 O O . PHE A 1 85 ? 11.387 -5.511 -13.943 1.00 96.12 85 PHE A O 1
ATOM 689 N N . ALA A 1 86 ? 11.106 -3.533 -12.934 1.00 97.25 86 ALA A N 1
ATOM 690 C CA . ALA A 1 86 ? 11.098 -2.753 -14.168 1.00 97.25 86 ALA A CA 1
ATOM 691 C C . ALA A 1 86 ? 12.396 -2.886 -14.970 1.00 97.25 86 ALA A C 1
ATOM 693 O O . ALA A 1 86 ? 12.336 -2.910 -16.195 1.00 97.25 86 ALA A O 1
ATOM 694 N N . CYS A 1 87 ? 13.539 -3.014 -14.299 1.00 96.44 87 CYS A N 1
ATOM 695 C CA . CYS A 1 87 ? 14.840 -3.198 -14.938 1.00 96.44 87 CYS A CA 1
ATOM 696 C C . CYS A 1 87 ? 15.132 -4.653 -15.346 1.00 96.44 87 CYS A C 1
ATOM 698 O O . CYS A 1 87 ? 16.176 -4.906 -15.939 1.00 96.44 87 CYS A O 1
ATOM 700 N N . GLY A 1 88 ? 14.238 -5.606 -15.053 1.00 95.50 88 GLY A N 1
ATOM 701 C CA . GLY A 1 88 ? 14.458 -7.025 -15.348 1.00 95.50 88 GLY A CA 1
ATOM 702 C C . GLY A 1 88 ? 15.477 -7.694 -14.424 1.00 95.50 88 GLY A C 1
ATOM 703 O O . GLY A 1 88 ? 16.067 -8.705 -14.789 1.00 95.50 88 GLY A O 1
ATOM 704 N N . PHE A 1 89 ? 15.688 -7.157 -13.218 1.00 96.06 89 PHE A N 1
ATOM 705 C CA . PHE A 1 89 ? 16.572 -7.768 -12.217 1.00 96.06 89 PHE A CA 1
ATOM 706 C C . PHE A 1 89 ? 15.907 -8.913 -11.441 1.00 96.06 89 PHE A C 1
ATOM 708 O O . PHE A 1 89 ? 16.515 -9.485 -10.538 1.00 96.06 89 PHE A O 1
ATOM 715 N N . ILE A 1 90 ? 14.659 -9.253 -11.773 1.00 93.12 90 ILE A N 1
ATOM 716 C CA . ILE A 1 90 ? 13.945 -10.392 -11.198 1.00 93.12 90 ILE A CA 1
ATOM 717 C C . ILE A 1 90 ? 13.911 -11.508 -12.240 1.00 93.12 90 ILE A C 1
ATOM 719 O O . ILE A 1 90 ? 13.320 -11.355 -13.308 1.00 93.12 90 ILE A O 1
ATOM 723 N N . ASN A 1 91 ? 14.540 -12.638 -11.907 1.00 92.56 91 ASN A N 1
ATOM 724 C CA . ASN A 1 91 ? 14.619 -13.805 -12.782 1.00 92.56 91 ASN A CA 1
ATOM 725 C C . ASN A 1 91 ? 13.232 -14.220 -13.29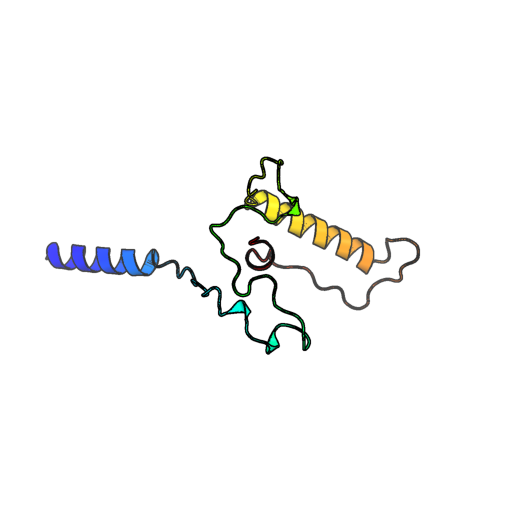1 1.00 92.56 91 ASN A C 1
ATOM 727 O O . ASN A 1 91 ? 12.271 -14.269 -12.526 1.00 92.56 91 ASN A O 1
ATOM 731 N N . SER A 1 92 ? 13.159 -14.608 -14.565 1.00 93.69 92 SER A N 1
ATOM 732 C CA . SER A 1 92 ? 11.929 -15.025 -15.266 1.00 93.69 92 SER A CA 1
ATOM 733 C C . SER A 1 92 ? 10.952 -13.902 -15.629 1.00 93.69 92 SER A C 1
ATOM 735 O O . SER A 1 92 ? 9.883 -14.191 -16.164 1.00 93.69 92 SER A O 1
ATOM 737 N N . PHE A 1 93 ? 11.303 -12.635 -15.395 1.00 94.00 93 PHE A N 1
ATOM 738 C CA . PHE A 1 93 ? 10.494 -11.493 -15.818 1.00 94.00 93 PHE A CA 1
ATOM 739 C C . PHE A 1 93 ? 11.282 -10.594 -16.766 1.00 94.00 93 PHE A C 1
ATOM 741 O O . PHE A 1 93 ? 12.421 -10.218 -16.497 1.00 94.00 93 PHE A O 1
ATOM 748 N N . PHE A 1 94 ? 10.654 -10.225 -17.882 1.00 96.06 94 PHE A N 1
ATOM 749 C CA . PHE A 1 94 ? 11.212 -9.221 -18.778 1.00 96.06 94 PHE A CA 1
ATOM 750 C C . PHE A 1 94 ? 11.105 -7.817 -18.159 1.00 96.06 94 PHE A C 1
ATOM 752 O O . PHE A 1 94 ? 10.158 -7.554 -17.408 1.00 96.06 94 PHE A O 1
ATOM 759 N N . PRO A 1 95 ? 12.028 -6.899 -18.503 1.00 97.19 95 PRO A N 1
ATOM 760 C CA . PRO A 1 95 ? 11.918 -5.494 -18.131 1.00 97.19 95 PRO A CA 1
ATOM 761 C C . PRO A 1 95 ? 10.561 -4.893 -18.520 1.00 97.19 95 PRO A C 1
ATOM 763 O O . PRO A 1 95 ? 9.991 -5.206 -19.569 1.00 97.19 95 PRO A O 1
ATOM 766 N N . ALA A 1 96 ? 10.045 -3.990 -17.689 1.00 96.81 96 ALA A N 1
ATOM 767 C CA . ALA A 1 96 ? 8.769 -3.334 -17.942 1.00 96.81 96 ALA A CA 1
ATOM 768 C C . ALA A 1 96 ? 8.954 -2.121 -18.863 1.00 96.81 96 ALA A C 1
ATOM 770 O O . ALA A 1 96 ? 9.731 -1.221 -18.557 1.00 96.81 96 ALA A O 1
ATOM 771 N N . VAL A 1 97 ? 8.153 -2.029 -19.929 1.00 96.69 97 VAL A N 1
ATOM 772 C CA . VAL A 1 97 ? 8.137 -0.851 -20.823 1.00 96.69 97 VAL A CA 1
ATOM 773 C C . VAL A 1 97 ? 7.709 0.418 -20.073 1.00 96.69 97 VAL A C 1
ATOM 775 O O . VAL A 1 97 ? 8.177 1.515 -20.370 1.00 96.69 97 VAL A O 1
ATOM 778 N N . ARG A 1 98 ? 6.820 0.288 -19.078 1.00 96.38 98 ARG A N 1
ATOM 779 C CA . ARG A 1 98 ? 6.359 1.410 -18.252 1.00 96.38 98 ARG A CA 1
ATOM 780 C C . ARG A 1 98 ? 6.023 0.960 -16.833 1.00 96.38 98 ARG A C 1
ATOM 782 O O . ARG A 1 98 ? 5.034 0.266 -16.617 1.00 96.38 98 ARG A O 1
ATOM 789 N N . MET A 1 99 ? 6.797 1.434 -15.857 1.00 96.62 99 MET A N 1
ATOM 790 C CA . MET A 1 99 ? 6.538 1.224 -14.431 1.00 96.62 99 MET A CA 1
ATOM 791 C C . MET A 1 99 ? 6.541 2.562 -13.689 1.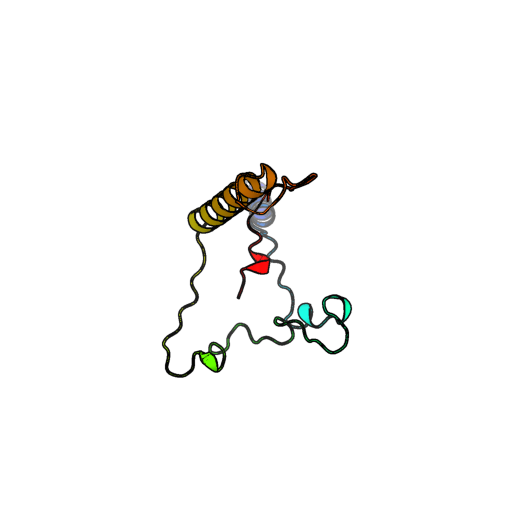00 96.62 99 MET A C 1
ATOM 793 O O . MET A 1 99 ? 7.585 3.168 -13.475 1.00 96.62 99 MET A O 1
ATOM 797 N N . VAL A 1 100 ? 5.359 3.044 -13.301 1.00 95.50 100 VAL A N 1
ATOM 798 C CA . VAL A 1 100 ? 5.216 4.355 -12.641 1.00 95.50 100 VAL A CA 1
ATOM 799 C C . VAL A 1 100 ? 5.669 4.284 -11.181 1.00 95.50 100 VAL A C 1
ATOM 801 O O . VAL A 1 100 ? 5.354 3.322 -10.473 1.00 95.50 100 VAL A O 1
ATOM 804 N N . GLN A 1 101 ? 6.372 5.315 -10.719 1.00 94.75 101 GLN A N 1
ATOM 805 C CA . GLN A 1 101 ? 6.746 5.463 -9.317 1.00 94.75 101 GLN A CA 1
ATOM 806 C C . GLN A 1 101 ? 5.543 5.902 -8.474 1.00 94.75 101 GLN A C 1
ATOM 808 O O . GLN A 1 101 ? 4.792 6.806 -8.843 1.00 94.75 101 GLN A O 1
ATOM 813 N N . LEU A 1 102 ? 5.372 5.283 -7.310 1.00 94.31 102 LEU A N 1
ATOM 814 C CA . LEU A 1 102 ? 4.390 5.716 -6.327 1.00 94.31 102 LEU A CA 1
ATOM 815 C C . LEU A 1 102 ? 4.903 6.991 -5.647 1.00 94.31 102 LEU A C 1
ATOM 817 O O . LEU A 1 102 ? 5.977 6.992 -5.048 1.00 94.31 102 LEU A O 1
ATOM 821 N N . VAL A 1 103 ? 4.131 8.074 -5.729 1.00 91.00 103 VAL A N 1
ATOM 822 C CA . VAL A 1 103 ? 4.543 9.399 -5.225 1.00 91.00 103 VAL A CA 1
ATOM 823 C C . VAL A 1 103 ? 4.148 9.652 -3.771 1.00 91.00 103 VAL A C 1
ATOM 825 O O . VAL A 1 103 ? 4.747 10.487 -3.099 1.00 91.00 103 VAL A O 1
ATOM 828 N N . ARG A 1 104 ? 3.135 8.945 -3.260 1.00 86.19 104 ARG A N 1
ATOM 829 C CA . ARG A 1 104 ? 2.647 9.125 -1.892 1.00 86.19 104 ARG A CA 1
ATOM 830 C C . ARG A 1 104 ? 1.989 7.856 -1.374 1.00 86.19 104 ARG A C 1
ATOM 832 O O . ARG A 1 104 ? 1.308 7.156 -2.117 1.00 86.19 104 ARG A O 1
ATOM 839 N N . TYR A 1 105 ? 2.132 7.623 -0.076 1.00 81.44 105 TYR A N 1
ATOM 840 C CA . TYR A 1 105 ? 1.287 6.686 0.649 1.00 81.44 105 TYR A CA 1
ATOM 841 C C . TYR A 1 105 ? -0.131 7.263 0.783 1.00 81.44 105 TYR A C 1
ATOM 843 O O . TYR A 1 105 ? -0.313 8.362 1.314 1.00 81.44 105 TYR A O 1
ATOM 851 N N . PHE A 1 106 ? -1.136 6.550 0.278 1.00 77.88 106 PHE A N 1
ATOM 852 C CA . PHE A 1 106 ? -2.534 6.970 0.370 1.00 77.88 106 PHE A CA 1
ATOM 853 C C . PHE A 1 106 ? -3.154 6.452 1.671 1.00 77.88 106 PHE A C 1
ATOM 855 O O . PHE A 1 106 ? -3.603 5.310 1.730 1.00 77.88 106 PHE A O 1
ATOM 862 N N . SER A 1 107 ? -3.221 7.309 2.698 1.00 64.69 107 SER A N 1
ATOM 863 C CA . SER A 1 107 ? -3.802 6.950 4.005 1.00 64.69 107 SER A CA 1
ATOM 864 C C . SER A 1 107 ? -5.243 6.449 3.891 1.00 64.69 107 SER A C 1
ATOM 866 O O . SER A 1 107 ? -5.596 5.496 4.560 1.00 64.69 107 SER A O 1
ATOM 868 N N . ARG A 1 108 ? -6.040 6.980 2.954 1.00 63.03 108 ARG A N 1
ATOM 869 C CA . ARG A 1 108 ? -7.418 6.516 2.704 1.00 63.03 108 ARG A CA 1
ATOM 870 C C . ARG A 1 108 ? -7.544 5.045 2.303 1.00 63.03 108 ARG A C 1
ATOM 872 O O . ARG A 1 108 ? -8.588 4.457 2.537 1.00 63.03 108 ARG A O 1
ATOM 879 N N . ILE A 1 109 ? -6.524 4.457 1.674 1.00 63.88 109 ILE A N 1
ATOM 880 C CA . ILE A 1 109 ? -6.519 3.013 1.374 1.00 63.88 109 ILE A CA 1
ATOM 881 C C . ILE A 1 109 ? -6.130 2.216 2.632 1.00 63.88 109 ILE A C 1
ATOM 883 O O . ILE A 1 109 ? -6.517 1.063 2.782 1.00 63.88 109 ILE A O 1
ATOM 887 N N . ALA A 1 110 ? -5.374 2.842 3.535 1.00 57.69 110 ALA A N 1
ATOM 888 C CA . ALA A 1 110 ? -4.849 2.250 4.759 1.00 57.69 110 ALA A CA 1
ATOM 889 C C . ALA A 1 110 ? -5.751 2.428 5.990 1.00 57.69 110 ALA A C 1
ATOM 891 O O . ALA A 1 110 ? -5.541 1.759 6.994 1.00 57.69 110 ALA A O 1
ATOM 892 N N . GLU A 1 111 ? -6.721 3.340 5.940 1.00 60.78 111 GLU A N 1
ATOM 893 C CA . GLU A 1 111 ? -7.687 3.589 7.007 1.00 60.78 111 GLU A CA 1
ATOM 894 C C . GLU A 1 111 ? -8.684 2.424 7.076 1.00 60.78 111 GLU A C 1
ATOM 896 O O . GLU A 1 111 ? -9.699 2.397 6.375 1.00 60.78 111 GLU A O 1
ATOM 901 N N . ARG A 1 112 ? -8.323 1.439 7.907 1.00 50.22 112 ARG A N 1
ATOM 902 C CA . ARG A 1 112 ? -9.118 0.303 8.385 1.00 50.22 112 ARG A CA 1
ATOM 903 C C . ARG A 1 112 ? -8.554 -0.228 9.692 1.00 50.22 112 ARG A C 1
ATOM 905 O O . ARG A 1 112 ? -7.337 -0.508 9.728 1.00 50.22 112 ARG A O 1
#

InterPro domains:
  IPR035940 CAP superfamily [G3DSA:3.40.33.10] (27-109)
  IPR035940 CAP superfamily [SSF55797] (30-103)

pLDDT: mean 79.63, std 15.21, range [41.72, 97.81]

Secondary structure (DSSP, 8-state):
-HHHHHHHHHHHHHHHH--------TTGGG-GGGS-TT---TTTT--TTS---GGGTTS-----PPPHHHHHHHHHHHHHHHHHHHTT-STT-PPPS--PPP-S--HHHH--

Organism: NCBI:txid139723

Radius of gyration: 22.19 Å; chains: 1; bounding box: 40×65×43 Å

=== Feature glossary ===
A reading guide for the features in this record.

Start from the sequence.

  · Sequence gives the chain of amino acids in standard one-letter code (A=alanine, C=cysteine, …, Y=tyrosine), read N→C. It is the only feature that is directly encoded by the gene; all structural features are derived from the folded form of this sequence.

Fold it, and you get atomic coordinates and the backbone conformation that goes with them.

  · The mmCIF table is the protein's shape written out atom by atom. For each backbone N, Cα, C, and carbonyl O, it records an (x, y, z) coordinate triple in Å plus the residue type, chain letter, and residue number.

  · Backbone dihedral angles. Every residue except chain termini has a φ (preceding-C → N → Cα → C) and a ψ (N → Cα → C → next-N). They are reported in degrees following the IUPAC sign convention. Secondary structure is essentially a statement about which (φ, ψ) basin each residue occupies.

  · DSSP 8-state secondary structure assigns each residue one of H (α-helix), G (3₁₀-helix), I (π-helix), E (extended β-strand), B (isolated β-bridge), T (hydrogen-bonded turn), S (bend), or '-' (coil). The assignment is computed from backbone hydrogen-bond geometry via the Kabsch–Sander algorithm.

  · P-SEA three-state annotation labels each residue as helix, strand, or coil based purely on the geometry of the Cα trace. It serves as a fallback when the full backbone (and thus DSSP) is unavailable.

Summarize the fold with a handful of shape descriptors and a per-residue structural alphabet.

  · Radius of gyration (Rg) is the root-mean-square distance of Cα atoms from their centroid — a single number for overall size and compactness. A globular domain of N residues has Rg ≈ 2.2·N^0.38 Å; an extended or disordered chain has a much larger Rg. The Cα contact count is the number of residue pairs whose Cα atoms are within 8 Å and are more than four positions apart in sequence — a standard proxy for tertiary packing density. The bounding box is the smallest axis-aligned box enclosing all Cα atoms.

  · Foldseek's 3Di representation compresses backbone geometry into a per-residue letter drawn from a learned twenty-state alphabet. It captures the tertiary interaction pattern around each residue — which residues are packed against it in space, regardless of where they are in sequence.

  · Accessible surface area quantifies burial. A residue with SASA near zero is packed into the hydrophobic core; one with SASA >100 Å² sits on the surface. Computed here via the Shrake–Rupley numerical algorithm with a 1.4 Å probe.

Ask how reliable the model is.

  · For AlphaFold models, the B-factor field carries pLDDT — the model's own estimate of local accuracy on a 0–100 scale. Regions with pLDDT<50 should be treated as essentially unmodeled; they often correspond to intrinsically disordered segments.

  · For experimental (PDB) structures, the B-factor (temperature factor) quantifies the positional spread of each atom in the crystal — a combination of thermal vibration and static disorder — in units of Å². High B-factors mark flexible loops or poorly resolved regions; low B-factors mark the rigid, well-ordered core.

  · PAE(i, j) answers: if I align the predicted and true structures on residue i, how far off (in Å) do I expect residue j to be? A block-diagonal PAE matrix with low values on the blocks and high values off-diagonal is the signature of a multi-domain protein with confidently predicted domains but uncertain inter-domain orientation.

Place it in context: what it resembles, what it is annotated as, and how it looks.

  · Structural nearest neighbors (via Foldseek easy-search vs the PDB). Reported per hit: target PDB id, E-value, and alignment TM-score. A TM-score above ~0.5 is the conventional threshold for 'same fold'.

  · Functional annotations link the protein to curated databases. InterPro entries identify conserved domains and families by matching the sequence against member-database signatures (Pfam, PROSITE, CDD, …). Gene Ontology (GO) terms describe molecular function, biological process, and cellular component in a controlled vocabulary. CATH places the structure in a hierarchical fold classification (Class/Architecture/Topology/Homologous-superfamily). The organism is the source species.

  · Plot images: a contact map (which residues are close in 3D, as an N×N binary image), a Ramachandran scatter (backbone torsion angles, revealing secondary-structure composition at a glance), and — for AlphaFold structures — a PAE heatmap (pairwise prediction confidence).

  · Structure images are PyMOL renders from six orthogonal camera directions. Cartoon representation draws helices as coils and strands as arrows; sticks shows the backbone as bonds; surface shows the solvent-excluded envelope. Rainbow coloring maps sequence position to hue (blue→red, N→C); chain coloring assigns a distinct color per polypeptide.